Protein AF-A0A7W7QDE0-F1 (afdb_monomer_lite)

Structure (mmCIF, N/CA/C/O backbone):
data_AF-A0A7W7QDE0-F1
#
_entry.id   AF-A0A7W7QDE0-F1
#
loop_
_atom_site.group_PDB
_atom_site.id
_atom_site.type_symbol
_atom_site.label_atom_id
_atom_site.label_alt_id
_atom_site.label_comp_id
_atom_site.label_asym_id
_atom_site.label_entity_id
_atom_site.label_seq_id
_atom_site.pdbx_PDB_ins_code
_atom_site.Cartn_x
_atom_site.Cartn_y
_atom_site.Cartn_z
_atom_site.occupancy
_atom_site.B_iso_or_equiv
_atom_site.auth_seq_id
_atom_site.auth_comp_id
_atom_site.auth_asym_id
_atom_site.auth_atom_id
_atom_site.pdbx_PDB_model_num
ATOM 1 N N . MET A 1 1 ? -17.858 -0.465 29.230 1.00 56.12 1 MET A N 1
ATOM 2 C CA . MET A 1 1 ? -16.982 -0.059 28.116 1.00 56.12 1 MET A CA 1
ATOM 3 C C . MET A 1 1 ? -16.191 -1.300 27.744 1.00 56.12 1 MET A C 1
ATOM 5 O O . MET A 1 1 ? -15.411 -1.729 28.589 1.00 56.12 1 MET A O 1
ATOM 9 N N . PRO A 1 2 ? -16.472 -1.977 26.619 1.00 59.66 2 PRO A N 1
ATOM 10 C CA . PRO A 1 2 ? -15.611 -3.073 26.214 1.00 59.66 2 PRO A CA 1
ATOM 11 C C . PRO A 1 2 ? -14.272 -2.444 25.831 1.00 59.66 2 PRO A C 1
ATOM 13 O O . PRO A 1 2 ? -14.244 -1.399 25.184 1.00 59.66 2 PRO A O 1
ATOM 16 N N . LEU A 1 3 ? -13.181 -3.023 26.323 1.00 63.97 3 LEU A N 1
ATOM 17 C CA . LEU A 1 3 ? -11.849 -2.696 25.843 1.00 63.97 3 LEU A CA 1
ATOM 18 C C . LEU A 1 3 ? -11.871 -3.060 24.363 1.00 63.97 3 LEU A C 1
ATOM 20 O O . LEU A 1 3 ? -11.944 -4.245 24.040 1.00 63.97 3 LEU A O 1
ATOM 24 N N . GLU A 1 4 ? -11.946 -2.056 23.490 1.00 61.38 4 GLU A N 1
ATOM 25 C CA . GLU A 1 4 ? -11.724 -2.256 22.066 1.00 61.38 4 GLU A CA 1
ATOM 26 C C . GLU A 1 4 ? -10.364 -2.930 21.983 1.00 61.38 4 GLU A C 1
ATOM 28 O O . GLU A 1 4 ? -9.352 -2.344 22.368 1.00 61.38 4 GLU A O 1
ATOM 33 N N . GLU A 1 5 ? -10.376 -4.219 21.658 1.00 60.12 5 GLU A N 1
ATOM 34 C CA . GLU A 1 5 ? -9.173 -5.012 21.533 1.00 60.12 5 GLU A CA 1
ATOM 35 C C . GLU A 1 5 ? -8.363 -4.314 20.453 1.00 60.12 5 GLU A C 1
ATOM 37 O O . GLU A 1 5 ? -8.713 -4.355 19.273 1.00 60.12 5 GLU A O 1
ATOM 42 N N . THR A 1 6 ? -7.344 -3.571 20.880 1.0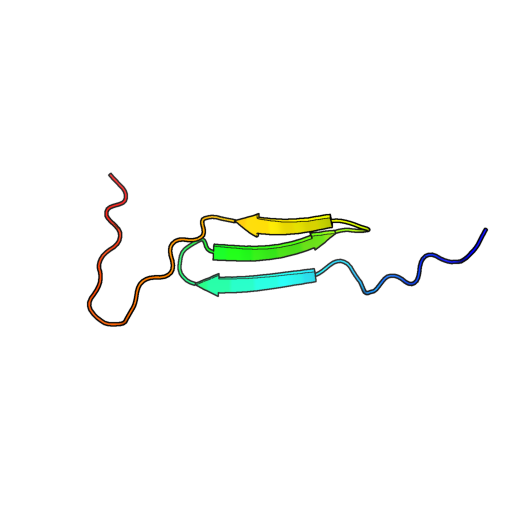0 61.22 6 THR A N 1
ATOM 43 C CA . THR A 1 6 ? -6.348 -2.981 20.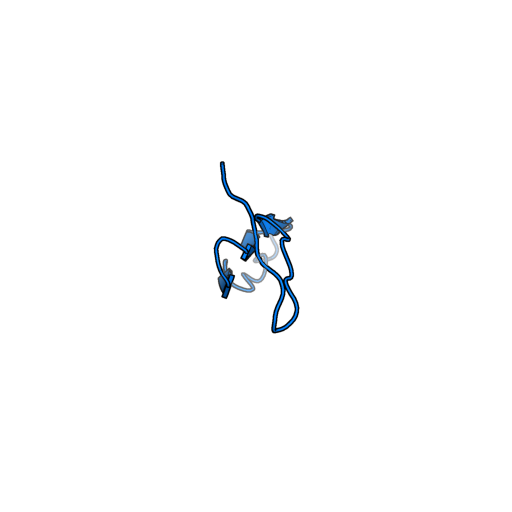010 1.00 61.22 6 THR A CA 1
ATOM 44 C C . THR A 1 6 ? -5.630 -4.157 19.371 1.00 61.22 6 THR A C 1
ATOM 46 O O . THR A 1 6 ? -4.544 -4.556 19.787 1.00 61.22 6 THR A O 1
ATOM 49 N N . ALA A 1 7 ? -6.228 -4.732 18.326 1.00 64.75 7 ALA A N 1
ATOM 50 C CA . ALA A 1 7 ? -5.453 -5.203 17.201 1.00 64.75 7 ALA A CA 1
ATOM 51 C C . ALA A 1 7 ? -4.624 -3.978 16.814 1.00 64.75 7 ALA A C 1
ATOM 53 O O . ALA A 1 7 ? -5.147 -3.055 16.195 1.00 64.75 7 ALA A O 1
ATOM 54 N N . GLY A 1 8 ? -3.425 -3.892 17.398 1.00 80.38 8 GLY A N 1
ATOM 55 C CA . GLY A 1 8 ? -2.717 -2.631 17.553 1.00 80.38 8 GLY A CA 1
ATOM 56 C C . GLY A 1 8 ? -2.594 -1.932 16.215 1.00 80.38 8 GLY A C 1
ATOM 57 O O . GLY A 1 8 ? -2.451 -2.593 15.177 1.00 80.38 8 GLY A O 1
ATOM 58 N N . ASP A 1 9 ? -2.675 -0.605 16.246 1.00 91.69 9 ASP A N 1
ATOM 59 C CA . ASP A 1 9 ? -2.479 0.192 15.046 1.00 91.69 9 ASP A CA 1
ATOM 60 C C . ASP A 1 9 ? -1.198 -0.278 14.350 1.00 91.69 9 ASP A C 1
ATOM 62 O O . ASP A 1 9 ? -0.148 -0.459 14.975 1.00 91.69 9 ASP A O 1
ATOM 66 N N . SER A 1 10 ? -1.307 -0.570 13.059 1.00 92.88 10 SER A N 1
ATOM 67 C CA . SER A 1 10 ? -0.233 -1.216 12.313 1.00 92.88 10 SER A CA 1
ATOM 68 C C . SER A 1 10 ? -0.081 -0.606 10.936 1.00 92.88 10 SER A C 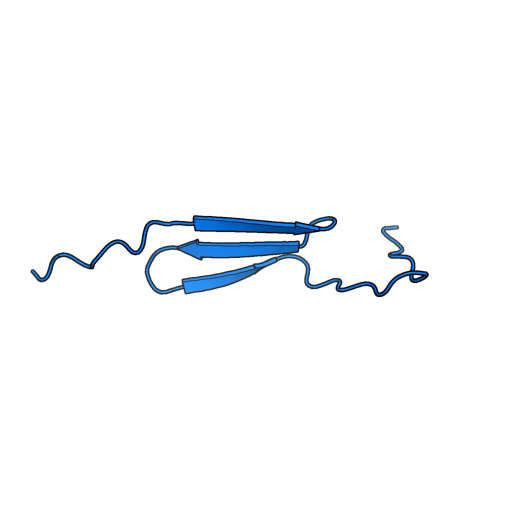1
ATOM 70 O O . SER A 1 10 ? -1.050 -0.229 10.278 1.00 92.88 10 SER A O 1
ATOM 72 N N . ALA A 1 11 ? 1.171 -0.528 10.499 1.00 93.62 11 ALA A N 1
ATOM 73 C CA . ALA A 1 11 ? 1.548 -0.092 9.168 1.00 93.62 11 ALA A CA 1
ATOM 74 C C . ALA A 1 11 ? 2.410 -1.183 8.533 1.00 93.62 11 ALA A C 1
ATOM 76 O O . ALA A 1 11 ? 3.423 -1.596 9.096 1.00 93.62 11 ALA A O 1
ATOM 77 N N . SER A 1 12 ? 1.994 -1.675 7.371 1.00 94.06 12 SER A N 1
ATOM 78 C CA . SER A 1 12 ? 2.736 -2.657 6.583 1.00 94.06 12 SER A CA 1
ATOM 79 C C . SER A 1 12 ? 3.155 -2.036 5.261 1.00 94.06 12 SER A C 1
ATOM 81 O O . SER A 1 12 ? 2.307 -1.671 4.446 1.00 94.06 12 SER A O 1
ATOM 83 N N . PHE A 1 13 ? 4.464 -1.918 5.051 1.00 92.81 13 PHE A N 1
ATOM 84 C CA . PHE A 1 13 ? 5.028 -1.409 3.806 1.00 92.81 13 PHE A CA 1
ATOM 85 C C . PHE A 1 13 ? 5.064 -2.518 2.752 1.00 92.81 13 PHE A C 1
ATOM 87 O O . PHE A 1 13 ? 5.668 -3.566 2.981 1.00 92.81 13 PHE A O 1
ATOM 94 N N . ILE A 1 14 ? 4.409 -2.292 1.612 1.00 89.44 14 ILE A N 1
ATOM 95 C CA . ILE A 1 14 ? 4.325 -3.271 0.520 1.00 89.44 14 ILE A CA 1
ATOM 96 C C . ILE A 1 14 ? 5.378 -2.971 -0.559 1.00 89.44 14 ILE A C 1
ATOM 98 O O . ILE A 1 14 ? 6.027 -3.891 -1.051 1.00 89.44 14 ILE A O 1
ATOM 102 N N . GLY A 1 15 ? 5.589 -1.700 -0.909 1.00 84.94 15 GLY A N 1
ATOM 103 C CA . GLY A 1 15 ? 6.589 -1.286 -1.902 1.00 84.94 15 GLY A CA 1
ATOM 104 C C . GLY A 1 15 ? 6.318 0.112 -2.458 1.00 84.94 15 GLY A C 1
ATOM 105 O O . GLY A 1 15 ? 5.197 0.591 -2.370 1.00 84.94 15 GLY A O 1
ATOM 106 N N . THR A 1 16 ? 7.333 0.771 -3.028 1.00 83.94 16 THR A N 1
ATOM 107 C CA . THR A 1 16 ? 7.281 2.171 -3.513 1.00 83.94 16 THR A CA 1
ATOM 108 C C . THR A 1 16 ? 6.674 3.133 -2.479 1.00 83.94 16 THR A C 1
ATOM 110 O O . THR A 1 16 ? 7.380 3.527 -1.555 1.00 83.94 16 THR A O 1
ATOM 113 N N . ALA A 1 17 ? 5.386 3.478 -2.591 1.00 87.88 17 ALA A N 1
ATOM 114 C CA . ALA A 1 17 ? 4.624 4.266 -1.617 1.00 87.88 17 ALA A CA 1
ATOM 115 C C . ALA A 1 17 ? 3.312 3.565 -1.186 1.00 87.88 17 ALA A C 1
ATOM 117 O O . ALA A 1 17 ? 2.452 4.158 -0.524 1.00 87.88 17 ALA A O 1
ATOM 118 N N . THR A 1 18 ? 3.176 2.275 -1.507 1.00 91.25 18 THR A N 1
ATOM 119 C CA . THR A 1 18 ? 2.056 1.423 -1.118 1.00 91.25 18 THR A CA 1
ATOM 120 C C . THR A 1 18 ? 2.221 0.925 0.315 1.00 91.25 18 THR A C 1
ATOM 122 O O . THR A 1 18 ? 3.115 0.130 0.621 1.00 91.25 18 THR A O 1
ATOM 125 N N . THR A 1 19 ? 1.327 1.364 1.200 1.00 94.00 19 THR A N 1
ATOM 126 C CA . THR A 1 19 ? 1.301 0.991 2.620 1.00 94.00 19 THR A CA 1
ATOM 12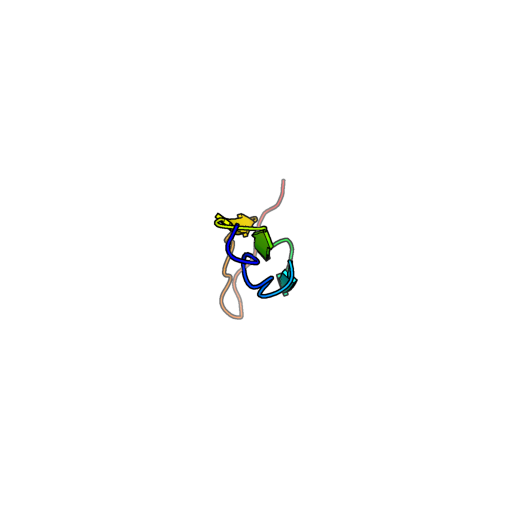7 C C . THR A 1 19 ? -0.110 0.575 3.018 1.00 94.00 19 THR A C 1
ATOM 129 O O . THR A 1 19 ? -1.081 1.247 2.675 1.00 94.00 19 THR A O 1
ATOM 132 N N . LEU A 1 20 ? -0.229 -0.524 3.764 1.00 94.25 20 LEU A N 1
ATOM 133 C CA . LEU A 1 20 ? -1.472 -0.932 4.412 1.00 94.25 20 LEU A CA 1
ATOM 134 C C . LEU A 1 20 ? -1.470 -0.435 5.857 1.00 94.25 20 LEU A C 1
ATOM 136 O O . LEU A 1 20 ? -0.610 -0.829 6.643 1.00 94.25 20 LEU A O 1
ATOM 140 N N . ILE A 1 21 ? -2.434 0.409 6.203 1.00 94.81 21 ILE A N 1
ATOM 141 C CA . ILE A 1 21 ? -2.587 1.003 7.529 1.00 94.81 21 ILE A CA 1
ATOM 142 C C . ILE A 1 21 ? -3.864 0.456 8.159 1.00 94.81 21 ILE A C 1
ATOM 144 O O . ILE A 1 21 ? -4.941 0.548 7.568 1.00 94.81 21 ILE A O 1
ATOM 148 N N . ARG A 1 22 ? -3.748 -0.090 9.367 1.00 94.12 22 ARG A N 1
ATOM 149 C CA . ARG A 1 22 ? -4.879 -0.391 10.248 1.00 94.12 22 ARG A CA 1
ATOM 150 C C . ARG A 1 22 ? -4.838 0.610 11.390 1.00 94.12 22 ARG A C 1
ATOM 152 O O . ARG A 1 22 ? -3.829 0.682 12.085 1.00 94.12 22 ARG A O 1
ATOM 159 N N . LEU A 1 23 ? -5.897 1.399 11.522 1.00 91.44 23 LEU A N 1
ATOM 160 C CA . LEU A 1 23 ? -6.010 2.453 12.526 1.00 91.44 23 LEU A CA 1
ATOM 161 C C . LEU A 1 23 ? -7.425 2.421 13.101 1.00 91.44 23 LEU A C 1
ATOM 163 O O . LEU A 1 23 ? -8.387 2.778 12.411 1.00 91.44 23 LEU A O 1
ATOM 167 N N . GLY A 1 24 ? -7.558 1.945 14.339 1.00 87.56 24 GLY A N 1
ATOM 168 C CA . GLY A 1 24 ? -8.862 1.652 14.940 1.00 87.56 24 GLY A CA 1
ATOM 169 C C . GLY A 1 24 ? -9.727 0.751 14.041 1.00 87.56 24 GLY A C 1
ATOM 170 O O . GLY A 1 24 ? -9.305 -0.325 13.623 1.00 87.56 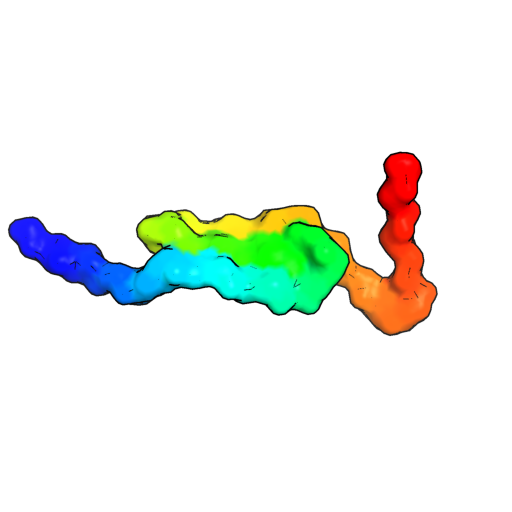24 GLY A O 1
ATOM 171 N N . GLY A 1 25 ? -10.938 1.207 13.700 1.00 86.88 25 GLY A N 1
ATOM 172 C CA . GLY A 1 25 ? -11.870 0.485 12.819 1.00 86.88 25 GLY A CA 1
ATOM 173 C C . GLY A 1 25 ? -11.601 0.621 11.313 1.00 86.88 25 GLY A C 1
ATOM 174 O O . GLY A 1 25 ? -12.350 0.065 10.510 1.00 86.88 25 GLY A O 1
ATOM 175 N N . PHE A 1 26 ? -10.569 1.365 10.907 1.00 88.19 26 PHE A N 1
ATOM 176 C CA . PHE A 1 26 ? -10.276 1.631 9.501 1.00 88.19 26 PHE A CA 1
ATOM 177 C C . PHE A 1 26 ? -9.133 0.766 8.977 1.00 88.19 26 PHE A C 1
ATOM 179 O O . PHE A 1 26 ? -8.147 0.501 9.661 1.00 88.19 26 PHE A O 1
ATOM 186 N N . THR A 1 27 ? -9.253 0.362 7.713 1.00 93.56 27 THR A N 1
ATOM 187 C CA . THR A 1 27 ? -8.170 -0.254 6.941 1.00 93.56 27 THR A CA 1
ATOM 188 C C . THR A 1 27 ? -7.974 0.556 5.664 1.00 93.56 27 THR A C 1
ATOM 190 O O . THR A 1 27 ? -8.884 0.641 4.842 1.00 93.56 27 THR A O 1
ATOM 193 N N . LEU A 1 28 ? -6.802 1.171 5.518 1.00 92.88 28 LEU A N 1
ATOM 194 C CA . LEU A 1 28 ? -6.457 2.064 4.415 1.00 92.88 28 LEU A CA 1
ATOM 195 C C . LEU A 1 28 ? -5.277 1.502 3.622 1.00 92.88 28 LEU A C 1
ATOM 197 O O . LEU A 1 28 ? -4.276 1.092 4.202 1.00 92.88 28 LEU A O 1
ATOM 201 N N . LEU A 1 29 ? -5.382 1.533 2.296 1.00 94.31 29 LEU A N 1
ATOM 202 C CA . LEU A 1 29 ? -4.297 1.207 1.377 1.00 94.31 29 LEU A CA 1
ATOM 203 C C . LEU A 1 29 ? -3.855 2.488 0.658 1.00 94.31 29 LEU A C 1
ATOM 205 O O . LEU A 1 29 ? -4.651 3.092 -0.059 1.00 94.31 29 LEU A O 1
ATOM 209 N N . THR A 1 30 ? -2.612 2.919 0.873 1.00 91.25 30 THR A N 1
ATOM 210 C CA . THR A 1 30 ? -2.040 4.110 0.219 1.00 91.25 30 THR A CA 1
ATOM 211 C C . THR A 1 30 ? -1.447 3.751 -1.140 1.00 91.25 30 THR A C 1
ATOM 213 O O . THR A 1 30 ? -1.002 2.621 -1.300 1.00 91.25 30 THR A O 1
ATOM 216 N N . ASP A 1 31 ? -1.448 4.698 -2.092 1.00 87.56 31 ASP A N 1
ATOM 217 C CA . ASP A 1 31 ? -0.838 4.596 -3.437 1.00 87.56 31 ASP A CA 1
ATOM 218 C C . ASP A 1 31 ? -0.823 3.161 -4.008 1.00 87.56 31 ASP A C 1
ATOM 220 O O . ASP A 1 31 ? 0.232 2.524 -4.036 1.00 87.56 31 ASP A O 1
ATOM 224 N N . PRO A 1 32 ? -1.986 2.586 -4.378 1.00 79.56 32 PRO A N 1
ATOM 225 C CA . PRO A 1 32 ? -2.110 1.181 -4.770 1.00 79.56 32 PRO A CA 1
ATOM 226 C C . PRO A 1 32 ? -1.554 0.923 -6.182 1.00 79.56 32 PRO A C 1
ATOM 228 O O . PRO A 1 32 ? -2.258 0.447 -7.071 1.00 79.56 32 PRO A O 1
ATOM 231 N N . ASN A 1 33 ? -0.281 1.239 -6.405 1.00 75.12 33 ASN A N 1
ATOM 232 C CA . ASN A 1 33 ? 0.414 1.023 -7.661 1.00 75.12 33 ASN A CA 1
ATOM 233 C C . ASN A 1 33 ? 1.168 -0.314 -7.624 1.00 75.12 33 ASN A C 1
ATOM 235 O O . ASN A 1 33 ? 2.378 -0.388 -7.402 1.00 75.12 33 ASN A O 1
ATOM 239 N N . PHE A 1 34 ? 0.416 -1.402 -7.804 1.00 71.69 34 PHE A N 1
ATOM 240 C CA . PHE A 1 34 ? 0.972 -2.751 -7.858 1.00 71.69 34 PHE A CA 1
ATOM 241 C C . PHE A 1 34 ? 1.562 -3.023 -9.240 1.00 71.69 34 PHE A C 1
ATOM 243 O O . PHE A 1 34 ? 0.873 -3.449 -10.167 1.00 71.69 34 PHE A O 1
ATOM 250 N N . LEU A 1 35 ? 2.862 -2.782 -9.370 1.00 74.00 35 LEU A N 1
ATOM 251 C CA . LEU A 1 35 ? 3.609 -3.121 -10.571 1.00 74.00 35 LEU A CA 1
ATOM 252 C C . LEU A 1 35 ? 4.097 -4.565 -10.513 1.00 74.00 35 LEU A C 1
ATOM 254 O O . LEU A 1 35 ? 4.785 -4.981 -9.580 1.00 74.00 35 LEU A O 1
ATOM 258 N N . HIS A 1 36 ? 3.790 -5.326 -11.556 1.00 74.12 36 HIS A N 1
ATOM 259 C CA . 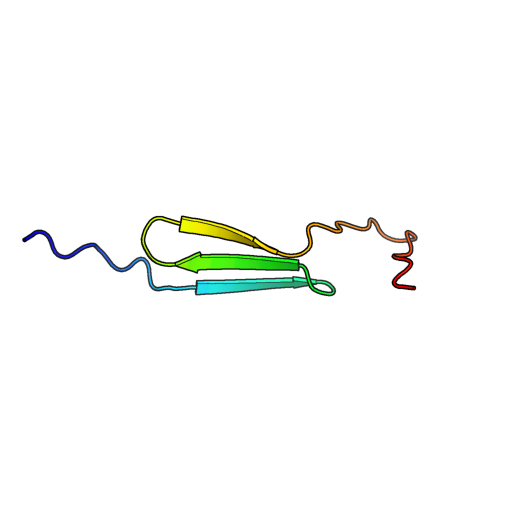HIS A 1 36 ? 4.427 -6.610 -11.797 1.00 74.12 36 HIS A CA 1
ATOM 260 C C . HIS A 1 36 ? 5.874 -6.399 -12.250 1.00 74.12 36 HIS A C 1
ATOM 262 O O . HIS A 1 36 ? 6.257 -5.341 -12.759 1.00 74.12 36 HIS A O 1
ATOM 268 N N . ARG A 1 37 ? 6.698 -7.439 -12.092 1.00 70.56 37 ARG A N 1
ATOM 269 C CA . ARG A 1 37 ? 8.099 -7.420 -12.522 1.00 70.56 37 ARG A CA 1
ATOM 270 C C . ARG A 1 37 ? 8.194 -7.012 -14.000 1.00 70.56 37 ARG A C 1
ATOM 272 O O . ARG A 1 37 ? 7.620 -7.674 -14.857 1.00 70.56 37 ARG A O 1
ATOM 279 N N . GLY A 1 38 ? 8.945 -5.945 -14.275 1.00 76.00 38 GLY A N 1
ATOM 280 C CA . GLY A 1 38 ? 9.121 -5.384 -15.619 1.00 76.00 38 GLY A CA 1
ATOM 281 C C . GLY A 1 38 ? 8.193 -4.210 -15.956 1.00 76.00 38 GLY A C 1
ATOM 282 O O . GLY A 1 38 ? 8.333 -3.641 -17.035 1.00 76.00 38 GLY A O 1
ATOM 283 N N . GLN A 1 39 ? 7.281 -3.822 -15.058 1.00 79.19 39 GLN A N 1
ATOM 284 C CA . GLN A 1 39 ? 6.489 -2.602 -15.210 1.00 79.19 39 GLN A CA 1
ATOM 285 C C . GLN A 1 39 ? 7.179 -1.397 -14.548 1.00 79.19 39 GLN A C 1
ATOM 287 O O . GLN A 1 39 ? 7.901 -1.543 -13.563 1.00 79.19 39 GLN A O 1
ATOM 292 N N . TRP A 1 40 ? 6.929 -0.204 -15.090 1.00 73.88 40 TRP A N 1
ATOM 293 C CA . TRP A 1 40 ? 7.471 1.066 -14.605 1.00 73.88 40 TRP A CA 1
ATOM 294 C C . TRP A 1 40 ? 6.336 1.953 -14.094 1.00 73.88 40 TRP A C 1
ATOM 296 O O . TRP A 1 40 ? 5.304 2.057 -14.758 1.00 73.88 40 TRP A O 1
ATOM 306 N N . SER A 1 41 ? 6.536 2.611 -12.949 1.00 69.88 41 SER A N 1
ATOM 307 C CA . SER A 1 41 ? 5.670 3.717 -12.524 1.00 69.88 41 SER A CA 1
ATOM 308 C C . SER A 1 41 ? 6.301 4.998 -13.031 1.00 69.88 41 SER A C 1
ATOM 310 O O . SER A 1 41 ? 7.472 5.256 -12.751 1.00 69.88 41 SER A O 1
ATOM 312 N N . TYR A 1 42 ? 5.535 5.794 -13.766 1.00 68.12 42 TYR A N 1
ATOM 313 C CA . TYR A 1 42 ? 5.951 7.131 -14.157 1.00 68.12 42 TYR A CA 1
ATOM 314 C C . TYR A 1 42 ? 5.416 8.108 -13.110 1.00 68.12 42 TYR A C 1
ATOM 316 O O . TYR A 1 42 ? 4.244 8.478 -13.137 1.00 68.12 42 TYR A O 1
ATOM 324 N N . PHE A 1 43 ? 6.266 8.488 -12.161 1.00 68.00 43 PHE A N 1
ATOM 325 C CA . PHE A 1 43 ? 6.015 9.646 -11.311 1.00 68.00 43 PHE A CA 1
ATOM 326 C C . PHE A 1 43 ? 6.646 10.840 -12.025 1.00 68.00 43 PHE A C 1
ATOM 328 O O . PHE A 1 43 ? 7.870 10.908 -12.134 1.00 68.00 43 PHE A O 1
ATOM 335 N N . GLY A 1 44 ? 5.800 11.670 -12.641 1.00 56.72 44 GLY A N 1
ATOM 336 C CA . GLY A 1 44 ? 6.221 12.899 -13.320 1.00 56.72 44 GLY A CA 1
ATOM 337 C C . GLY A 1 44 ? 6.858 13.906 -12.374 1.00 56.72 44 GLY A C 1
ATOM 338 O O . GLY A 1 44 ? 6.512 13.882 -11.171 1.00 56.72 44 GLY A O 1
#

InterPro domains:
  IPR036866 Ribonuclease Z/Hydroxyacylglutathione hydrolase-like [G3DSA:3.60.15.10] (9-44)

Foldseek 3Di:
DPPLPPPPWDWDDDDDQWIWTDDRPDTDTPPPPDDDPPDDDDDD

Sequence (44 aa):
MPLEETAGDSASFIGTATTLIRLGGFTLLTDPNFLHRGQWSYFG

Organism: NCBI:txid1768010

Secondary structure (DSSP, 8-state):
---------EEEEEETTEEEEEETTEEEE-S---PPTT------

pLDDT: mean 80.4, std 12.45, range [56.12, 94.81]

Radius of gyration: 14.81 Å; chains: 1; bounding box: 26×20×44 Å